Protein AF-A0A4V2YF61-F1 (afdb_monomer_lite)

Foldseek 3Di:
DDDDDDDPPDDPPPQPPVNVVVVQVVVCVVVVQKHKDKDFQAQDPQFFQAAQLVVRDTDRDPPFGQWTDDDFKIFGDAQKFKDWDDLDDDDDPVNLLPDPDGDRIDTLVVDDQSTKMKIDGRPDRFIWMWGFHDRDPDNGGTGITMIMGGHD

Sequence (152 aa):
MPGPGRSPSGKPTEQGPQGQQAALDAYEKDHPNEQARRVDLRRTTFVARVVWTTYWRQGADNEKNDLRLEADHLLAAEGAGLARVPASPDVPRATCESIRSWQTRIYLRDLKPTDQLCVRAADDPWFGRIRIIGVPKSDAEALSFYAHTWIS

pLDDT: mean 77.95, std 17.84, range [28.58, 96.31]

Structure (mmCIF, N/CA/C/O backbone):
data_AF-A0A4V2YF61-F1
#
_entry.id   AF-A0A4V2YF61-F1
#
loop_
_atom_site.group_PDB
_atom_site.id
_atom_site.type_symbol
_atom_site.label_atom_id
_atom_site.label_alt_id
_atom_site.label_comp_id
_atom_site.label_asym_id
_atom_site.label_entity_id
_atom_site.label_seq_id
_atom_site.pdbx_PDB_ins_code
_atom_site.Cartn_x
_atom_site.Cartn_y
_atom_site.Cartn_z
_atom_site.occupancy
_atom_site.B_iso_or_equiv
_atom_site.auth_seq_id
_atom_site.auth_comp_id
_atom_site.auth_asym_id
_atom_site.auth_atom_id
_atom_site.pdbx_PDB_model_num
ATOM 1 N N . MET A 1 1 ? -4.860 10.709 54.810 1.00 42.34 1 MET A N 1
ATOM 2 C CA . MET A 1 1 ? -5.380 10.036 53.601 1.00 42.34 1 MET A CA 1
ATOM 3 C C . MET A 1 1 ? -5.377 11.042 52.453 1.00 42.34 1 MET A C 1
ATOM 5 O O . MET A 1 1 ? -6.184 11.962 52.504 1.00 42.34 1 MET A O 1
ATOM 9 N N . PRO A 1 2 ? -4.443 10.965 51.491 1.00 42.47 2 PRO A N 1
ATOM 10 C CA . PRO A 1 2 ? -4.445 11.820 50.302 1.00 42.47 2 PRO A CA 1
ATOM 11 C C . PRO A 1 2 ? -5.305 11.200 49.187 1.00 42.47 2 PRO A C 1
ATOM 13 O O . PRO A 1 2 ? -5.263 9.990 48.978 1.00 42.47 2 PRO A O 1
ATOM 16 N N . GLY A 1 3 ? -6.107 12.032 48.517 1.00 39.53 3 GLY A N 1
ATOM 17 C CA . GLY A 1 3 ? -7.071 11.643 47.481 1.00 39.53 3 GLY A CA 1
ATOM 18 C C . GLY A 1 3 ? -6.448 11.230 46.136 1.00 39.53 3 GLY A C 1
ATOM 19 O O . GLY A 1 3 ? -5.249 11.409 45.919 1.00 39.53 3 GLY A O 1
ATOM 20 N N . PRO A 1 4 ? -7.259 10.656 45.227 1.00 46.81 4 PRO A N 1
ATOM 21 C CA . PRO A 1 4 ? -6.775 9.975 44.033 1.00 46.81 4 PRO A CA 1
ATOM 22 C C . PRO A 1 4 ? -6.261 10.952 42.970 1.00 46.81 4 PRO A C 1
ATOM 24 O O . PRO A 1 4 ? -6.879 11.974 42.667 1.00 46.81 4 PRO A O 1
ATOM 27 N N . GLY A 1 5 ? -5.113 10.596 42.391 1.00 35.53 5 GLY A N 1
ATOM 28 C CA . GLY A 1 5 ? -4.451 11.325 41.319 1.00 35.53 5 GLY A CA 1
ATOM 29 C C . GLY A 1 5 ? -5.279 11.373 40.035 1.00 35.53 5 GLY A C 1
ATOM 30 O O . GLY A 1 5 ? -5.817 10.369 39.567 1.00 35.53 5 GLY A O 1
ATOM 31 N N . ARG A 1 6 ? -5.341 12.564 39.435 1.00 39.03 6 ARG A N 1
ATOM 32 C CA . ARG A 1 6 ? -5.790 12.763 38.056 1.00 39.03 6 ARG A CA 1
ATOM 33 C C . ARG A 1 6 ? -4.806 12.074 37.110 1.00 39.03 6 ARG A C 1
ATOM 35 O O . ARG A 1 6 ? -3.685 12.542 36.942 1.00 39.03 6 ARG A O 1
ATOM 42 N N . SER A 1 7 ? -5.246 10.999 36.466 1.00 38.38 7 SER A N 1
ATOM 43 C CA . SER A 1 7 ? -4.597 10.489 35.256 1.00 38.38 7 SER A CA 1
ATOM 44 C C . SER A 1 7 ? -4.923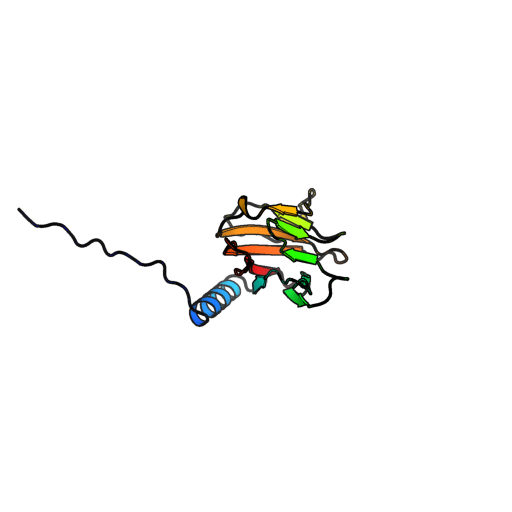 11.431 34.091 1.00 38.38 7 SER A C 1
ATOM 46 O O . SER A 1 7 ? -6.109 11.670 33.842 1.00 38.38 7 SER A O 1
ATOM 48 N N . PRO A 1 8 ? -3.941 11.985 33.359 1.00 42.31 8 PRO A N 1
ATOM 49 C CA . PRO A 1 8 ? -4.240 12.689 32.124 1.00 42.31 8 PRO A CA 1
ATOM 50 C C . PRO A 1 8 ? -4.646 11.656 31.066 1.00 42.31 8 PRO A C 1
ATOM 52 O O . PRO A 1 8 ? -3.831 10.873 30.586 1.00 42.31 8 PRO A O 1
ATOM 55 N N . SER A 1 9 ? -5.933 11.651 30.708 1.00 39.53 9 SER A N 1
ATOM 56 C CA . SER A 1 9 ? -6.417 11.009 29.484 1.00 39.53 9 SER A CA 1
ATOM 57 C C . SER A 1 9 ? -5.846 11.766 28.286 1.00 39.53 9 SER A C 1
ATOM 59 O O . SER A 1 9 ? -6.420 12.756 27.835 1.00 39.53 9 SER A O 1
ATOM 61 N N . GLY A 1 10 ? -4.690 11.326 27.790 1.00 32.31 10 GLY A N 1
ATOM 62 C CA . GLY A 1 10 ? -4.204 11.722 26.476 1.00 32.31 10 GLY A CA 1
ATOM 63 C C . GLY A 1 10 ? -5.150 11.156 25.423 1.00 32.31 10 GLY A C 1
ATOM 64 O O . GLY A 1 10 ? -5.145 9.955 25.166 1.00 32.31 10 GLY A O 1
ATOM 65 N N . LYS A 1 11 ? -6.004 12.006 24.846 1.00 28.58 11 LYS A N 1
ATOM 66 C CA . LYS A 1 11 ? -6.731 11.659 23.620 1.00 28.58 11 LYS A CA 1
ATOM 67 C C . LYS A 1 11 ? -5.696 11.323 22.536 1.00 28.58 11 LYS A C 1
ATOM 69 O O . LYS A 1 11 ? -4.701 12.043 22.444 1.00 28.58 11 LYS A O 1
ATOM 74 N N . PRO A 1 12 ? -5.911 10.293 21.701 1.00 37.41 12 PRO A N 1
ATOM 75 C CA . PRO A 1 12 ? -5.120 10.121 20.492 1.00 37.41 12 PRO A CA 1
ATOM 76 C C . PRO A 1 12 ? -5.303 11.384 19.654 1.00 37.41 12 PRO A C 1
ATOM 78 O O . PRO A 1 12 ? -6.428 11.729 19.291 1.00 37.41 12 PRO A O 1
ATOM 81 N N . THR A 1 13 ? -4.222 12.124 19.424 1.00 41.66 13 THR A N 1
ATOM 82 C CA . THR A 1 13 ? -4.253 13.316 18.583 1.00 41.66 13 THR A CA 1
ATOM 83 C C . THR A 1 13 ? -4.593 12.868 17.169 1.00 41.66 13 THR A C 1
ATOM 85 O O . THR A 1 13 ? -3.747 12.321 16.464 1.00 41.66 13 THR A O 1
ATOM 88 N N . GLU A 1 14 ? -5.843 13.076 16.762 1.00 43.03 14 GLU A N 1
ATOM 89 C CA . GLU A 1 14 ? -6.241 13.071 15.361 1.00 43.03 14 GLU A CA 1
ATOM 90 C C . GLU A 1 14 ? -5.403 14.156 14.677 1.00 43.03 14 GLU A C 1
ATOM 92 O O . GLU A 1 14 ? -5.658 15.355 14.808 1.00 43.03 14 GLU A O 1
ATOM 97 N N . GLN A 1 15 ? -4.302 13.749 14.045 1.00 46.22 15 GLN A N 1
ATOM 98 C CA . GLN A 1 15 ? -3.454 14.653 13.285 1.00 46.22 15 GLN A CA 1
ATOM 99 C C . GLN A 1 15 ? -4.284 15.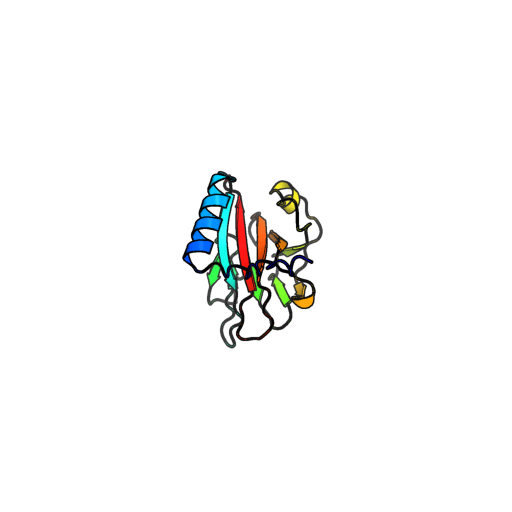151 12.102 1.00 46.22 15 GLN A C 1
ATOM 101 O O . GLN A 1 15 ? -4.478 14.435 11.118 1.00 46.22 15 GLN A O 1
ATOM 106 N N . GLY A 1 16 ? -4.806 16.374 12.215 1.00 45.31 16 GLY A N 1
ATOM 107 C CA . GLY A 1 16 ? -5.428 17.080 11.100 1.00 45.31 16 GLY A CA 1
ATOM 108 C C . GLY A 1 16 ? -4.453 17.248 9.921 1.00 45.31 16 GLY A C 1
ATOM 109 O O . GLY A 1 16 ? -3.269 16.924 10.048 1.00 45.31 16 GLY A O 1
ATOM 110 N N . PRO A 1 17 ? -4.905 17.786 8.777 1.00 53.94 17 PRO A N 1
ATOM 111 C CA . PRO A 1 17 ? -4.104 17.880 7.549 1.00 53.94 17 PRO A CA 1
ATOM 112 C C . PRO A 1 17 ? -2.702 18.493 7.742 1.00 53.94 17 PRO A C 1
ATOM 114 O O . PRO A 1 17 ? -1.734 18.026 7.154 1.00 53.94 17 PRO A O 1
ATOM 117 N N . GLN A 1 18 ? -2.562 19.481 8.635 1.00 55.19 18 GLN A N 1
ATOM 118 C CA . GLN A 1 18 ? -1.269 20.094 8.981 1.00 55.19 18 GLN A CA 1
ATOM 119 C C . GLN A 1 18 ? -0.322 19.163 9.753 1.00 55.19 18 GLN A C 1
ATOM 121 O O . GLN A 1 18 ? 0.882 19.188 9.518 1.00 55.19 18 GLN A O 1
ATOM 126 N N . GLY A 1 19 ? -0.841 18.323 10.652 1.00 61.78 19 GLY A N 1
ATOM 127 C CA . GLY A 1 19 ? -0.021 17.354 11.389 1.00 61.78 19 GLY A CA 1
ATOM 128 C C . GLY A 1 19 ? 0.503 16.231 10.493 1.00 61.78 19 GLY A C 1
ATOM 129 O O . GLY A 1 19 ? 1.566 15.678 10.751 1.00 61.78 19 GLY A O 1
ATOM 130 N N . GLN A 1 20 ? -0.224 15.934 9.416 1.00 70.12 20 GLN A N 1
ATOM 131 C CA . GLN A 1 20 ? 0.155 14.925 8.430 1.00 70.12 20 GLN A CA 1
ATOM 132 C C . GLN A 1 20 ? 1.282 15.426 7.524 1.00 70.12 20 GLN A C 1
ATOM 134 O O . GLN A 1 20 ? 2.233 14.687 7.289 1.00 70.12 20 GLN A O 1
ATOM 139 N N . GLN A 1 21 ? 1.214 16.684 7.070 1.00 70.62 21 GLN A N 1
ATOM 140 C CA . GLN A 1 21 ? 2.299 17.285 6.290 1.00 70.62 21 GLN A CA 1
ATOM 141 C C . GLN A 1 21 ? 3.585 17.382 7.118 1.00 70.62 21 GLN A C 1
ATOM 143 O O . GLN A 1 21 ? 4.629 16.944 6.660 1.00 70.62 21 GLN A O 1
ATOM 148 N N . ALA A 1 22 ? 3.501 17.831 8.374 1.00 79.94 22 ALA A N 1
ATOM 149 C CA . ALA A 1 22 ? 4.670 17.898 9.251 1.00 79.94 22 ALA A CA 1
ATOM 150 C C . ALA A 1 22 ? 5.314 16.518 9.505 1.00 79.94 22 ALA A C 1
ATOM 152 O O . ALA A 1 22 ? 6.532 16.423 9.636 1.00 79.94 22 ALA A O 1
ATOM 153 N N . ALA A 1 23 ? 4.513 15.447 9.570 1.00 76.44 23 ALA A N 1
ATOM 154 C CA . ALA A 1 23 ? 5.020 14.082 9.712 1.00 76.44 23 ALA A CA 1
ATOM 155 C C . ALA A 1 23 ? 5.730 13.583 8.441 1.00 76.44 23 ALA A C 1
ATOM 157 O O . ALA A 1 23 ? 6.746 12.900 8.550 1.00 76.44 23 ALA A O 1
ATOM 158 N N . LEU A 1 24 ? 5.216 13.938 7.257 1.00 78.56 24 LEU A N 1
ATOM 159 C CA . LEU A 1 24 ? 5.882 13.672 5.979 1.00 78.56 24 LEU A CA 1
ATOM 160 C C . LEU A 1 24 ? 7.200 14.446 5.871 1.00 78.56 24 LEU A C 1
ATOM 162 O O . LEU A 1 24 ? 8.233 13.836 5.616 1.00 78.56 24 LEU A O 1
ATOM 166 N N . ASP A 1 25 ? 7.182 15.747 6.160 1.00 80.88 25 ASP A N 1
ATOM 167 C CA . ASP A 1 25 ? 8.369 16.607 6.090 1.00 80.88 25 ASP A CA 1
ATOM 168 C C . ASP A 1 25 ? 9.474 16.122 7.047 1.00 80.88 25 ASP A C 1
ATOM 170 O O . ASP A 1 25 ? 10.653 16.090 6.694 1.00 80.88 25 ASP A O 1
ATOM 174 N N . ALA A 1 26 ? 9.100 15.716 8.267 1.00 82.06 26 ALA A N 1
ATOM 175 C CA . ALA A 1 26 ? 10.037 15.141 9.228 1.00 82.06 26 ALA A CA 1
ATOM 176 C C . ALA A 1 26 ? 10.621 13.811 8.727 1.00 82.06 26 ALA A C 1
ATOM 178 O O . ALA A 1 26 ? 11.828 13.603 8.819 1.00 82.06 26 ALA A O 1
ATOM 179 N N . TYR A 1 27 ? 9.785 12.939 8.154 1.00 82.12 27 TYR A N 1
ATOM 180 C CA . TYR A 1 27 ? 10.233 11.667 7.592 1.00 82.12 27 TYR A CA 1
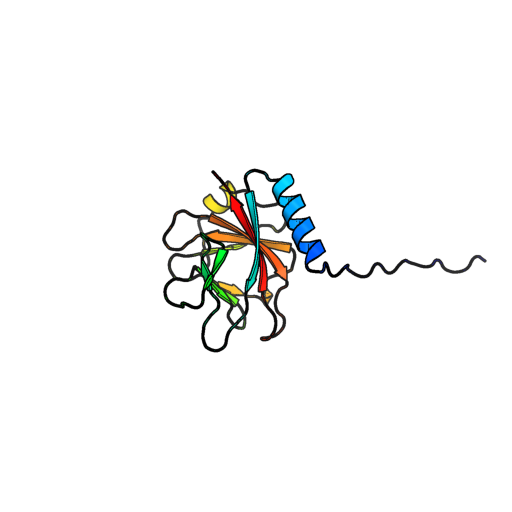ATOM 181 C C . TYR A 1 27 ? 11.248 11.866 6.461 1.00 82.12 27 TYR A C 1
ATOM 183 O O . TYR A 1 27 ? 12.308 11.244 6.483 1.00 82.12 27 TYR A O 1
ATOM 191 N N . GLU A 1 28 ? 10.941 12.733 5.494 1.00 82.25 28 GLU A N 1
ATOM 192 C CA . GLU A 1 28 ? 11.807 13.002 4.337 1.00 82.25 28 GLU A CA 1
ATOM 193 C C . GLU A 1 28 ? 13.125 13.666 4.750 1.00 82.25 28 GLU A C 1
ATOM 195 O O . GLU A 1 28 ? 14.175 13.371 4.182 1.00 82.25 28 GLU A O 1
ATOM 200 N N . LYS A 1 29 ? 13.110 14.501 5.795 1.00 82.38 29 LYS A N 1
ATOM 201 C CA . LYS A 1 29 ? 14.336 15.061 6.376 1.00 82.38 29 LYS A CA 1
ATOM 202 C C . LYS A 1 29 ? 15.257 13.977 6.946 1.00 82.38 29 LYS A C 1
ATOM 204 O O . LYS A 1 29 ? 16.473 14.071 6.781 1.00 82.38 29 LYS A O 1
ATOM 209 N N . ASP A 1 30 ? 14.686 12.973 7.606 1.00 84.31 30 ASP A N 1
ATOM 210 C CA . ASP A 1 30 ? 15.439 11.854 8.184 1.00 84.31 30 ASP A CA 1
ATOM 211 C C . ASP A 1 30 ? 15.832 10.803 7.124 1.00 84.31 30 ASP A C 1
ATOM 213 O O . ASP A 1 30 ? 16.783 10.046 7.320 1.00 84.31 30 ASP A O 1
ATOM 217 N N . HIS A 1 31 ? 15.138 10.783 5.980 1.00 82.12 31 HIS A N 1
ATOM 218 C CA . HIS A 1 31 ? 15.347 9.852 4.870 1.00 82.12 31 HIS A CA 1
ATOM 219 C C . HIS A 1 31 ? 15.532 10.620 3.549 1.00 82.12 31 HIS A C 1
ATOM 221 O O . HIS A 1 31 ? 14.680 10.535 2.668 1.00 82.12 31 HIS A O 1
ATOM 227 N N . PRO A 1 32 ? 16.655 11.338 3.354 1.00 81.12 32 PRO A N 1
ATOM 228 C CA . PRO A 1 32 ? 16.843 12.238 2.208 1.00 81.12 32 PRO A CA 1
ATOM 229 C C . PRO A 1 32 ? 16.851 11.534 0.840 1.00 81.12 32 PRO A C 1
ATOM 231 O O . PRO A 1 32 ? 16.694 12.183 -0.190 1.00 81.12 32 PRO A O 1
ATOM 234 N N . ASN A 1 33 ? 17.028 10.210 0.826 1.00 83.69 33 ASN A N 1
ATOM 235 C CA . ASN A 1 33 ? 16.981 9.381 -0.380 1.00 83.69 33 ASN A CA 1
ATOM 236 C C . ASN A 1 33 ? 15.615 8.698 -0.565 1.00 83.69 33 ASN A C 1
ATOM 238 O O . ASN A 1 33 ? 15.485 7.767 -1.359 1.00 83.69 33 ASN A O 1
ATOM 242 N N . GLU A 1 34 ? 14.599 9.115 0.188 1.00 86.69 34 GLU A N 1
ATOM 243 C CA . GLU A 1 34 ? 13.236 8.614 0.087 1.00 86.69 34 GLU A CA 1
ATOM 244 C C . GLU A 1 34 ? 12.243 9.766 -0.092 1.00 86.69 34 GLU A C 1
ATOM 246 O O . GLU A 1 34 ? 12.413 10.843 0.468 1.00 86.69 34 GLU A O 1
ATOM 251 N N . GLN A 1 35 ? 11.176 9.526 -0.854 1.00 84.62 35 GLN A N 1
ATOM 252 C CA . GLN A 1 35 ? 9.991 10.390 -0.877 1.00 84.62 35 GLN A CA 1
ATOM 253 C C . GLN A 1 35 ? 8.833 9.646 -0.244 1.00 84.62 35 GLN A C 1
ATOM 255 O O . GLN A 1 35 ? 8.678 8.441 -0.467 1.00 84.62 35 GLN A O 1
ATOM 260 N N . ALA A 1 36 ? 7.999 10.362 0.501 1.00 86.50 36 ALA A N 1
ATOM 261 C CA . ALA A 1 36 ? 6.798 9.816 1.104 1.00 86.50 36 ALA A CA 1
ATOM 262 C C . ALA A 1 36 ? 5.571 10.608 0.645 1.00 86.50 36 ALA A C 1
ATOM 264 O O . ALA A 1 36 ? 5.534 11.834 0.675 1.00 86.50 36 ALA A O 1
ATOM 265 N N . ARG A 1 37 ? 4.515 9.906 0.231 1.00 86.25 37 ARG A N 1
ATOM 266 C CA . ARG A 1 37 ? 3.238 10.526 -0.142 1.00 86.25 37 ARG A CA 1
ATOM 267 C C . ARG A 1 37 ? 2.096 9.880 0.605 1.00 86.25 37 ARG A C 1
ATOM 269 O O . ARG A 1 37 ? 2.001 8.659 0.668 1.00 86.25 37 ARG A O 1
ATOM 276 N N . ARG A 1 38 ? 1.185 10.689 1.140 1.00 87.69 38 ARG A N 1
ATOM 277 C CA . ARG A 1 38 ? -0.068 10.166 1.685 1.00 87.69 38 ARG A CA 1
ATOM 278 C C . ARG A 1 38 ? -1.019 9.801 0.548 1.00 87.69 38 ARG A C 1
ATOM 280 O O . ARG A 1 38 ? -1.278 10.614 -0.336 1.00 87.69 38 ARG A O 1
ATOM 287 N N . VAL A 1 39 ? -1.584 8.603 0.618 1.00 86.25 39 VAL A N 1
ATOM 288 C CA . VAL A 1 39 ? -2.594 8.108 -0.315 1.00 86.25 39 VAL A CA 1
ATOM 289 C C . VAL A 1 39 ? -3.815 7.655 0.479 1.00 86.25 39 VAL A C 1
ATOM 291 O O . VAL A 1 39 ? -3.712 6.803 1.357 1.00 86.25 39 VAL A O 1
ATOM 294 N N . ASP A 1 40 ? -4.978 8.216 0.147 1.00 87.56 40 ASP A N 1
ATOM 295 C CA . ASP A 1 40 ? -6.277 7.790 0.676 1.00 87.56 40 ASP A CA 1
ATOM 296 C C . ASP A 1 40 ? -7.043 7.050 -0.428 1.00 87.56 40 ASP A C 1
ATOM 298 O O . ASP A 1 40 ? -7.755 7.653 -1.239 1.00 87.56 40 ASP A O 1
ATOM 302 N N . LEU A 1 41 ? -6.845 5.736 -0.511 1.00 85.56 41 LEU A N 1
ATOM 303 C CA . LEU A 1 41 ? -7.426 4.887 -1.544 1.00 85.56 41 LEU A CA 1
ATOM 304 C C . LEU A 1 41 ? -8.873 4.539 -1.187 1.00 85.56 41 LEU A C 1
ATOM 306 O O . LEU A 1 41 ? -9.133 3.854 -0.202 1.00 85.56 41 LEU A O 1
ATOM 310 N N . ARG A 1 42 ? -9.828 5.022 -1.983 1.00 83.75 42 ARG A N 1
ATOM 311 C CA . ARG A 1 42 ? -11.264 4.787 -1.776 1.00 83.75 42 ARG A CA 1
ATOM 312 C C . ARG A 1 42 ? -11.796 3.767 -2.767 1.00 83.75 42 ARG A C 1
ATOM 314 O O . ARG A 1 42 ? -11.398 3.770 -3.930 1.00 83.75 42 ARG A O 1
ATOM 321 N N . ARG A 1 43 ? -12.764 2.972 -2.313 1.00 76.31 43 ARG A N 1
ATOM 322 C CA . ARG A 1 43 ? -13.657 2.233 -3.206 1.00 76.31 43 ARG A CA 1
ATOM 323 C C . ARG A 1 43 ? -14.526 3.224 -3.969 1.00 76.31 43 ARG A C 1
ATOM 325 O O . ARG A 1 43 ? -14.945 4.243 -3.422 1.00 76.31 43 ARG A O 1
ATOM 332 N N . THR A 1 44 ? -14.837 2.919 -5.213 1.00 57.66 44 THR A N 1
ATOM 333 C CA . THR A 1 44 ? -15.707 3.757 -6.040 1.00 57.66 44 THR A CA 1
ATOM 334 C C . THR A 1 44 ? -16.571 2.855 -6.902 1.00 57.66 44 THR A C 1
ATOM 336 O O . THR A 1 44 ? -16.077 1.969 -7.589 1.00 57.66 44 THR A O 1
ATOM 339 N N . THR A 1 45 ? -17.880 3.090 -6.843 1.00 51.81 45 THR A N 1
ATOM 340 C CA . THR A 1 45 ? -18.940 2.202 -7.344 1.00 51.81 45 THR A CA 1
ATOM 341 C C . THR A 1 45 ? -18.959 2.039 -8.868 1.00 51.81 45 THR A C 1
ATOM 343 O O . THR A 1 45 ? -19.581 1.108 -9.363 1.00 51.81 45 THR A O 1
ATOM 346 N N . PHE A 1 46 ? -18.285 2.924 -9.613 1.00 48.66 46 PHE A N 1
ATOM 347 C CA . PHE A 1 46 ? -18.310 2.940 -11.084 1.00 48.66 46 PHE A CA 1
ATOM 348 C C . PHE A 1 46 ? -16.943 3.129 -11.750 1.00 48.66 46 PHE A C 1
ATOM 350 O O . PHE A 1 46 ? -16.813 2.901 -12.947 1.00 48.66 46 PHE A O 1
ATOM 357 N N . VAL A 1 47 ? -15.922 3.553 -11.004 1.00 45.78 47 VAL A N 1
ATOM 358 C CA . VAL A 1 47 ? -14.618 3.909 -11.570 1.00 45.78 47 VAL A CA 1
ATOM 359 C C . VAL A 1 47 ? -13.579 3.669 -10.496 1.00 45.78 47 VAL A C 1
ATOM 361 O O . VAL A 1 47 ? -13.444 4.524 -9.626 1.00 45.78 47 VAL A O 1
ATOM 364 N N . ALA A 1 48 ? -12.936 2.503 -10.455 1.00 48.44 48 ALA A N 1
ATOM 365 C CA . ALA A 1 48 ? -11.998 2.184 -9.386 1.00 48.44 48 ALA A CA 1
ATOM 366 C C . ALA A 1 48 ? -10.950 3.301 -9.293 1.00 48.44 48 ALA A C 1
ATOM 368 O O . ALA A 1 48 ? -10.309 3.629 -10.287 1.00 48.44 48 ALA A O 1
ATOM 369 N N . ARG A 1 49 ? -10.790 3.930 -8.122 1.00 53.91 49 ARG A N 1
ATOM 370 C CA . ARG A 1 49 ? -9.615 4.774 -7.916 1.00 53.91 49 ARG A CA 1
ATOM 371 C C . ARG A 1 49 ? -8.440 3.833 -7.838 1.00 53.91 49 ARG A C 1
ATOM 373 O O . ARG A 1 49 ? -8.343 3.016 -6.927 1.00 53.91 49 ARG A O 1
ATOM 380 N N . VAL A 1 50 ? -7.604 3.917 -8.848 1.00 60.66 50 VAL A N 1
ATOM 381 C CA . VAL A 1 50 ? -6.456 3.047 -9.002 1.00 60.66 50 VAL A CA 1
ATOM 382 C C . VAL A 1 50 ? -5.201 3.781 -8.612 1.00 60.66 50 VAL A C 1
ATOM 384 O O . VAL A 1 50 ? -5.133 4.991 -8.788 1.00 60.66 50 VAL A O 1
ATOM 387 N N . VAL A 1 51 ? -4.210 3.073 -8.087 1.00 68.50 51 VAL A N 1
ATOM 388 C CA . VAL A 1 51 ? -2.908 3.671 -7.794 1.00 68.50 51 VAL A CA 1
ATOM 389 C C . VAL A 1 51 ? -1.897 3.126 -8.785 1.00 68.50 51 VAL A C 1
ATOM 391 O O . VAL A 1 51 ? -1.696 1.915 -8.853 1.00 68.50 51 VAL A O 1
ATOM 394 N N . TRP A 1 52 ? -1.268 4.028 -9.533 1.00 66.56 52 TRP A N 1
ATOM 395 C CA . TRP A 1 52 ? -0.018 3.747 -10.235 1.00 66.56 52 TRP A CA 1
ATOM 396 C C . TRP A 1 52 ? 1.115 3.835 -9.228 1.00 66.56 52 TRP A C 1
ATOM 398 O O . TRP A 1 52 ? 1.347 4.910 -8.677 1.00 66.56 52 TRP A O 1
ATOM 408 N N . THR A 1 53 ? 1.799 2.734 -8.959 1.00 66.69 53 THR A N 1
ATOM 409 C CA . THR A 1 53 ? 2.835 2.649 -7.920 1.00 66.69 53 THR A CA 1
ATOM 410 C C . THR A 1 53 ? 4.090 3.430 -8.301 1.00 66.69 53 THR A C 1
ATOM 412 O O . THR A 1 53 ? 4.653 4.103 -7.446 1.00 66.69 53 THR A O 1
ATOM 415 N N . THR A 1 54 ? 4.420 3.509 -9.595 1.00 65.06 54 THR A N 1
ATOM 416 C CA . THR A 1 54 ? 5.533 4.324 -10.118 1.00 65.06 54 THR A CA 1
ATOM 417 C C . THR A 1 54 ? 5.411 5.815 -9.776 1.00 65.06 54 THR A C 1
ATOM 419 O O . THR A 1 54 ? 6.416 6.494 -9.582 1.00 65.06 54 THR A O 1
ATOM 422 N N . TYR A 1 55 ? 4.185 6.348 -9.682 1.00 65.81 55 TYR A N 1
ATOM 423 C CA . TYR A 1 55 ? 3.938 7.785 -9.461 1.00 65.81 55 TYR A CA 1
ATOM 424 C C . TYR A 1 55 ? 3.072 8.096 -8.232 1.00 65.81 55 TYR A C 1
ATOM 426 O O . TYR A 1 55 ? 2.804 9.267 -7.942 1.00 65.81 55 TYR A O 1
ATOM 434 N N . TRP A 1 56 ? 2.592 7.062 -7.539 1.00 72.44 56 TRP A N 1
ATOM 435 C CA . TRP A 1 56 ? 1.594 7.111 -6.464 1.00 72.44 56 TRP A CA 1
ATOM 436 C C . TRP A 1 56 ? 0.406 8.024 -6.760 1.00 72.44 56 TRP A C 1
ATOM 438 O O . TRP A 1 56 ? -0.091 8.747 -5.895 1.00 72.44 56 TRP A O 1
ATOM 448 N N . ARG A 1 57 ? -0.042 8.017 -8.016 1.00 68.25 57 ARG A N 1
ATOM 449 C CA . ARG A 1 57 ? -1.130 8.870 -8.489 1.00 68.25 57 ARG A CA 1
ATOM 450 C C . ARG A 1 57 ? -2.422 8.070 -8.545 1.00 68.25 57 ARG A C 1
ATOM 452 O O . ARG A 1 57 ? -2.428 6.943 -9.032 1.00 68.25 57 ARG A O 1
ATOM 459 N N . GLN A 1 58 ? -3.507 8.681 -8.069 1.00 63.19 58 GLN A N 1
ATOM 460 C CA . GLN A 1 58 ? -4.844 8.124 -8.229 1.00 63.19 58 GLN A CA 1
ATOM 461 C C . GLN A 1 58 ? -5.383 8.408 -9.633 1.00 63.19 58 GLN A C 1
ATOM 463 O O . GLN A 1 58 ? -5.403 9.561 -10.070 1.00 63.19 58 GLN A O 1
ATOM 468 N N . GLY A 1 59 ? -5.806 7.355 -10.324 1.00 61.31 59 GLY A N 1
ATOM 469 C CA . GLY A 1 59 ? -6.418 7.402 -11.648 1.00 61.31 59 GLY A CA 1
ATOM 470 C C . GLY A 1 59 ? -7.877 6.968 -11.635 1.00 61.31 59 GLY A C 1
ATOM 471 O O . GLY A 1 59 ? -8.332 6.320 -10.694 1.00 61.31 59 GLY A O 1
ATOM 472 N N . ALA A 1 60 ? -8.593 7.332 -12.695 1.00 58.91 60 ALA A N 1
ATOM 473 C CA . ALA A 1 60 ? -9.953 6.881 -12.986 1.00 58.91 60 ALA A CA 1
ATOM 474 C C . ALA A 1 60 ? -9.973 5.747 -14.034 1.00 58.91 60 ALA A C 1
ATOM 476 O O . ALA A 1 60 ? -11.036 5.342 -14.483 1.00 58.91 60 ALA A O 1
ATOM 477 N N . ASP A 1 61 ? -8.809 5.275 -14.476 1.00 57.75 61 ASP A N 1
ATOM 478 C CA . ASP A 1 61 ? -8.714 4.306 -15.563 1.00 57.75 61 ASP A CA 1
ATOM 479 C C . ASP A 1 61 ? -8.436 2.903 -15.015 1.00 57.75 61 ASP A C 1
ATOM 481 O O . ASP A 1 61 ? -7.489 2.696 -14.256 1.00 57.75 61 ASP A O 1
ATOM 485 N N . ASN A 1 62 ? -9.284 1.947 -15.382 1.00 53.31 62 ASN A N 1
ATOM 486 C CA . ASN A 1 62 ? -9.229 0.573 -14.892 1.00 53.31 62 ASN A CA 1
ATOM 487 C C . ASN A 1 62 ? -8.214 -0.283 -15.669 1.00 53.31 62 ASN A C 1
ATOM 489 O O . ASN A 1 62 ? -7.936 -1.398 -15.239 1.00 53.31 62 ASN A O 1
ATOM 493 N N . GLU A 1 63 ? -7.699 0.198 -16.808 1.00 52.47 63 GLU A N 1
ATOM 494 C CA . GLU A 1 63 ? -6.926 -0.636 -17.740 1.00 52.47 63 GLU A CA 1
ATOM 495 C C . GLU A 1 63 ? -5.428 -0.724 -17.419 1.00 52.47 63 GLU A C 1
ATOM 497 O O . GLU A 1 63 ? -4.742 -1.589 -17.955 1.00 52.47 63 GLU A O 1
ATOM 502 N N . LYS A 1 64 ? -4.896 0.145 -16.548 1.00 58.50 64 LYS A N 1
ATOM 503 C CA . LYS A 1 64 ? -3.452 0.194 -16.243 1.00 58.50 64 LYS A CA 1
ATOM 504 C C . LYS A 1 64 ? -3.144 0.433 -14.773 1.00 58.50 64 LYS A C 1
ATOM 506 O O . LYS A 1 64 ? -2.295 1.252 -14.456 1.00 58.50 64 LYS A O 1
ATOM 511 N N . ASN A 1 65 ? -3.875 -0.177 -13.856 1.00 68.06 65 ASN A N 1
ATOM 512 C CA . ASN A 1 65 ? -3.639 0.030 -12.432 1.00 68.06 65 ASN A CA 1
ATOM 513 C C . ASN A 1 65 ? -2.612 -0.930 -11.849 1.00 68.06 65 ASN 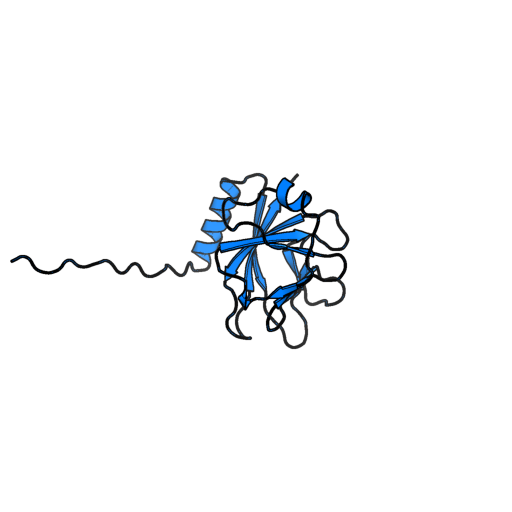A C 1
ATOM 515 O O . ASN A 1 65 ? -2.564 -2.069 -12.272 1.00 68.06 65 ASN A O 1
ATOM 519 N N . ASP A 1 66 ? -1.866 -0.517 -10.819 1.00 76.69 66 ASP A N 1
ATOM 520 C CA . ASP A 1 66 ? -1.075 -1.472 -10.031 1.00 76.69 66 ASP A CA 1
ATOM 521 C C . ASP A 1 66 ? -1.851 -1.940 -8.800 1.00 76.69 66 ASP A C 1
ATOM 523 O O . ASP A 1 66 ? -1.797 -3.117 -8.461 1.00 76.69 66 ASP A O 1
ATOM 527 N N . LEU A 1 67 ? -2.595 -1.039 -8.137 1.00 85.69 67 LEU A N 1
ATOM 528 C CA . LEU A 1 67 ? -3.382 -1.347 -6.937 1.00 85.69 67 LEU A CA 1
ATOM 529 C C . LEU A 1 67 ? -4.830 -0.863 -7.036 1.00 85.69 67 LEU A C 1
ATOM 531 O O . LEU A 1 67 ? -5.112 0.234 -7.530 1.00 85.69 67 LEU A O 1
ATOM 535 N N . ARG A 1 68 ? -5.742 -1.659 -6.473 1.00 85.81 68 ARG A N 1
ATOM 536 C CA . ARG A 1 68 ? -7.174 -1.373 -6.351 1.00 85.81 68 ARG A CA 1
ATOM 537 C C . ARG A 1 68 ? -7.701 -1.823 -4.994 1.00 85.81 68 ARG A C 1
ATOM 539 O O . ARG A 1 68 ? -7.388 -2.915 -4.534 1.00 85.81 68 ARG A O 1
ATOM 546 N N . LEU A 1 69 ? -8.531 -0.994 -4.368 1.00 86.44 69 LEU A N 1
ATOM 547 C CA . LEU A 1 69 ? -9.249 -1.372 -3.155 1.00 86.44 69 LEU A CA 1
ATOM 548 C C . LEU A 1 69 ? -10.607 -1.979 -3.517 1.00 86.44 69 LEU A C 1
ATOM 550 O O . LEU A 1 69 ? -11.419 -1.330 -4.175 1.00 86.44 69 LEU A O 1
ATOM 554 N N . GLU A 1 70 ? -10.843 -3.197 -3.049 1.00 85.69 70 GLU A N 1
ATOM 555 C CA . GLU A 1 70 ? -12.121 -3.904 -3.113 1.00 85.69 70 GLU A CA 1
ATOM 556 C C . GLU A 1 70 ? -12.787 -3.926 -1.731 1.00 85.69 70 GLU A C 1
ATOM 558 O O . GLU A 1 70 ? -12.267 -3.368 -0.763 1.00 85.69 70 GLU A O 1
ATOM 563 N N . ALA A 1 71 ? -13.960 -4.556 -1.630 1.00 84.69 71 ALA A N 1
ATOM 564 C CA . ALA A 1 71 ? -14.756 -4.547 -0.406 1.00 84.69 71 ALA A CA 1
ATOM 565 C C . ALA A 1 71 ? -14.037 -5.102 0.830 1.00 84.69 71 ALA A C 1
ATOM 567 O O . ALA A 1 71 ? -14.154 -4.536 1.913 1.00 84.69 71 ALA A O 1
ATOM 568 N N . ASP A 1 72 ? -13.284 -6.183 0.664 1.00 89.00 72 ASP A N 1
ATOM 569 C CA . ASP A 1 72 ? -12.639 -6.922 1.748 1.00 89.00 72 ASP A CA 1
ATOM 570 C C . ASP A 1 72 ? -11.124 -7.087 1.555 1.00 89.00 72 ASP A C 1
ATOM 572 O O . ASP A 1 72 ? -10.455 -7.660 2.420 1.00 89.00 72 ASP A O 1
ATOM 576 N N . HIS A 1 73 ? -10.556 -6.583 0.455 1.00 91.50 73 HIS A N 1
ATOM 577 C CA . HIS A 1 73 ? -9.135 -6.735 0.152 1.00 91.50 73 HIS A CA 1
ATOM 578 C C . HIS A 1 73 ? -8.536 -5.582 -0.659 1.00 91.50 73 HIS A C 1
ATOM 580 O O . HIS A 1 73 ? -9.208 -4.901 -1.430 1.00 91.50 73 HIS A O 1
ATOM 586 N N . LEU A 1 74 ? -7.225 -5.409 -0.505 1.00 90.88 74 LEU A N 1
ATOM 587 C CA . LEU A 1 74 ? -6.380 -4.693 -1.449 1.00 90.88 74 LEU A CA 1
ATOM 588 C C . LEU A 1 74 ? -5.931 -5.682 -2.529 1.00 90.88 74 LEU A C 1
ATOM 590 O O . LEU A 1 74 ? -5.383 -6.744 -2.217 1.00 90.88 74 LEU A O 1
ATOM 594 N N . LEU A 1 75 ? -6.179 -5.336 -3.786 1.00 89.56 75 LEU A N 1
ATOM 595 C CA . LEU A 1 75 ? -5.825 -6.123 -4.957 1.00 89.56 75 LEU A CA 1
ATOM 596 C C . LEU A 1 75 ? -4.668 -5.448 -5.700 1.00 89.56 75 LEU A C 1
ATOM 598 O O . LEU A 1 75 ? -4.708 -4.239 -5.925 1.00 89.56 75 LEU A O 1
ATOM 602 N N . ALA A 1 76 ? -3.671 -6.230 -6.098 1.00 88.94 76 ALA A N 1
ATOM 603 C CA . ALA A 1 76 ? -2.694 -5.849 -7.106 1.00 88.94 76 ALA A CA 1
ATOM 604 C C . ALA A 1 76 ? -3.104 -6.418 -8.470 1.00 88.94 76 ALA A C 1
ATOM 606 O O . ALA A 1 76 ? -3.620 -7.537 -8.542 1.00 88.94 76 ALA A O 1
ATOM 607 N N . ALA A 1 77 ? -2.905 -5.642 -9.533 1.00 84.12 77 ALA A N 1
ATOM 608 C CA . ALA A 1 77 ? -3.203 -6.073 -10.895 1.00 84.12 77 ALA A CA 1
ATOM 609 C C . ALA A 1 77 ? -2.252 -7.180 -11.381 1.00 84.12 77 ALA A C 1
ATOM 611 O O . ALA A 1 77 ? -1.297 -7.557 -10.697 1.00 84.12 77 ALA A O 1
ATOM 612 N N . GLU A 1 78 ? -2.528 -7.719 -12.569 1.00 80.44 78 GLU A N 1
ATOM 613 C CA . GLU A 1 78 ? -1.641 -8.685 -13.217 1.00 80.44 78 GLU A CA 1
ATOM 614 C C . GLU A 1 78 ? -0.242 -8.078 -13.426 1.00 80.44 78 GLU A C 1
ATOM 616 O O . GLU A 1 78 ? -0.111 -6.901 -13.744 1.00 80.44 78 GLU A O 1
ATOM 621 N N . GLY A 1 79 ? 0.811 -8.857 -13.161 1.00 82.31 79 GLY A N 1
ATOM 622 C CA . GLY A 1 79 ? 2.203 -8.383 -13.155 1.00 82.31 79 GLY A CA 1
ATOM 623 C C . GLY A 1 79 ? 2.625 -7.692 -11.850 1.00 82.31 79 GLY A C 1
ATOM 624 O O . GLY A 1 79 ? 3.714 -7.971 -11.335 1.00 82.31 79 GLY A O 1
ATOM 625 N N . ALA A 1 80 ? 1.757 -6.867 -11.257 1.00 88.62 80 ALA A N 1
ATOM 626 C CA . ALA A 1 80 ? 2.031 -6.177 -9.996 1.00 88.62 80 ALA A CA 1
ATOM 627 C C . ALA A 1 80 ? 2.085 -7.153 -8.805 1.00 88.62 80 ALA A C 1
ATOM 629 O O . 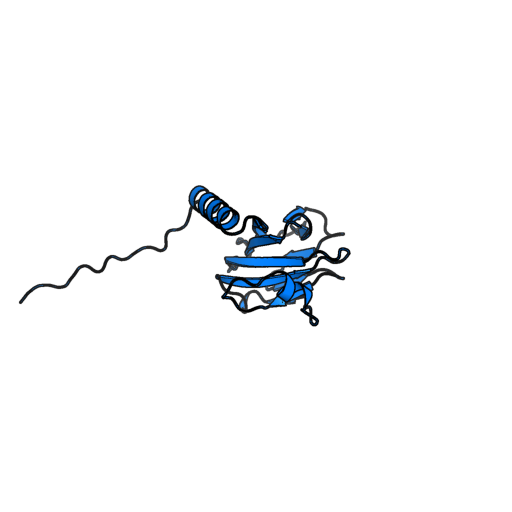ALA A 1 80 ? 1.858 -8.364 -8.920 1.00 88.62 80 ALA A O 1
ATOM 630 N N . GLY A 1 81 ? 2.455 -6.654 -7.626 1.00 92.62 81 GLY A N 1
ATOM 631 C CA . GLY A 1 81 ? 2.538 -7.514 -6.451 1.00 92.62 81 GLY A CA 1
ATOM 632 C C . GLY A 1 81 ? 2.606 -6.778 -5.128 1.00 92.62 81 GLY A C 1
ATOM 633 O O . GLY A 1 81 ? 3.171 -5.694 -5.024 1.00 92.62 81 GLY A O 1
ATOM 634 N N . LEU A 1 82 ? 2.074 -7.433 -4.101 1.00 95.06 82 LEU A N 1
ATOM 635 C CA . LEU A 1 82 ? 2.127 -7.036 -2.702 1.00 95.06 82 LEU A CA 1
ATOM 636 C C . LEU A 1 82 ? 2.834 -8.113 -1.887 1.00 95.06 82 LEU A C 1
ATOM 638 O O . LEU A 1 82 ? 2.643 -9.308 -2.112 1.00 95.06 82 LEU A O 1
ATOM 642 N N . ALA A 1 83 ? 3.611 -7.707 -0.896 1.00 96.31 83 ALA A N 1
ATOM 643 C CA . ALA A 1 83 ? 4.193 -8.634 0.058 1.00 96.31 83 ALA A CA 1
ATOM 644 C C . ALA A 1 83 ? 4.182 -8.034 1.458 1.00 96.31 83 ALA A C 1
ATOM 646 O O . ALA A 1 83 ? 4.588 -6.891 1.666 1.00 96.31 83 ALA A O 1
ATOM 647 N N . ARG A 1 84 ? 3.705 -8.816 2.430 1.00 95.00 84 ARG A N 1
ATOM 648 C CA . ARG A 1 84 ? 3.727 -8.406 3.835 1.00 95.00 84 ARG A CA 1
ATOM 649 C C . ARG A 1 84 ? 5.149 -8.484 4.360 1.00 95.00 84 ARG A C 1
ATOM 651 O O . ARG A 1 84 ? 5.853 -9.459 4.108 1.00 95.00 84 ARG A O 1
ATOM 658 N N . VAL A 1 85 ? 5.537 -7.472 5.117 1.00 95.19 85 VAL A N 1
ATOM 659 C CA . VAL A 1 85 ? 6.852 -7.379 5.745 1.00 95.19 85 VAL A CA 1
ATOM 660 C C . VAL A 1 85 ? 6.687 -6.950 7.207 1.00 95.19 85 VAL A C 1
ATOM 662 O O . VAL A 1 85 ? 5.595 -6.520 7.593 1.00 95.19 85 VAL A O 1
ATOM 665 N N . PRO A 1 86 ? 7.713 -7.112 8.062 1.00 92.06 86 PRO A N 1
ATOM 666 C CA . PRO A 1 86 ? 7.624 -6.689 9.455 1.00 92.06 86 PRO A CA 1
ATOM 667 C C . PRO A 1 86 ? 7.219 -5.215 9.592 1.00 92.06 86 PRO A C 1
ATOM 669 O O . PRO A 1 86 ? 7.674 -4.362 8.836 1.00 92.06 86 PRO A O 1
ATOM 672 N N . ALA A 1 87 ? 6.379 -4.913 10.585 1.00 88.81 87 ALA A N 1
ATOM 673 C CA . ALA A 1 87 ? 5.902 -3.554 10.847 1.00 88.81 87 ALA A CA 1
ATOM 674 C C . ALA A 1 87 ? 6.982 -2.629 11.441 1.00 88.81 87 ALA A C 1
ATOM 676 O O . ALA A 1 87 ? 6.824 -1.409 11.413 1.00 88.81 87 ALA A O 1
ATOM 677 N N . SER A 1 88 ? 8.075 -3.185 11.969 1.00 87.94 88 SER A N 1
ATOM 678 C CA . SER A 1 88 ? 9.233 -2.444 12.474 1.00 87.94 88 SER A CA 1
ATOM 679 C C . SER A 1 88 ? 10.487 -3.335 12.443 1.00 87.94 88 SER A C 1
ATOM 681 O O . SER A 1 88 ? 10.360 -4.533 12.726 1.00 87.94 88 SER A O 1
ATOM 683 N N . PRO A 1 89 ? 11.683 -2.794 12.132 1.00 89.69 89 PRO A N 1
ATOM 684 C CA . PRO A 1 89 ? 11.945 -1.411 11.707 1.00 89.69 89 PRO A CA 1
ATOM 685 C C . PRO A 1 89 ? 11.378 -1.100 10.311 1.00 89.69 89 PRO A C 1
ATOM 687 O O . PRO A 1 89 ? 10.719 -1.935 9.688 1.00 89.69 89 PRO A O 1
ATOM 690 N N . ASP A 1 90 ? 11.588 0.126 9.833 1.00 87.69 90 ASP A N 1
ATOM 691 C CA . ASP A 1 90 ? 11.289 0.490 8.449 1.00 87.69 90 ASP A CA 1
ATOM 692 C C . ASP A 1 90 ? 12.046 -0.410 7.472 1.00 87.69 90 ASP A C 1
ATOM 694 O O . ASP A 1 90 ? 13.258 -0.604 7.581 1.00 87.69 90 ASP A O 1
ATOM 698 N N . VAL A 1 91 ? 11.311 -1.000 6.530 1.00 90.50 91 VAL A N 1
ATOM 699 C CA . VAL A 1 91 ? 11.886 -1.971 5.600 1.00 90.50 91 VAL A CA 1
ATOM 700 C C . VAL A 1 91 ? 12.680 -1.237 4.514 1.00 90.50 91 VAL A C 1
ATOM 702 O O . VAL A 1 91 ? 12.114 -0.357 3.860 1.00 90.50 91 VAL A O 1
ATOM 705 N N . PRO A 1 92 ? 13.970 -1.567 4.302 1.00 90.62 92 PRO A N 1
ATOM 706 C CA . PRO A 1 92 ? 14.794 -0.914 3.292 1.00 90.62 92 PRO A CA 1
ATOM 707 C C . PRO A 1 92 ? 14.510 -1.453 1.885 1.00 90.62 92 PRO A C 1
ATOM 709 O O . PRO A 1 92 ? 14.000 -2.565 1.716 1.00 90.62 92 PRO A O 1
ATOM 712 N N . ARG A 1 93 ? 14.940 -0.696 0.867 1.00 90.38 93 ARG A N 1
ATOM 713 C CA . ARG A 1 93 ? 14.799 -1.035 -0.561 1.00 90.38 93 ARG A CA 1
ATOM 714 C C . ARG A 1 93 ? 15.217 -2.467 -0.891 1.00 90.38 93 ARG A C 1
ATOM 716 O O . ARG A 1 93 ? 14.444 -3.217 -1.483 1.00 90.38 93 ARG A O 1
ATOM 723 N N . ALA A 1 94 ? 16.413 -2.857 -0.445 1.00 91.25 94 ALA A N 1
ATOM 724 C CA . ALA A 1 94 ? 16.995 -4.167 -0.728 1.00 91.25 94 ALA A CA 1
ATOM 725 C C . ALA A 1 94 ? 16.103 -5.328 -0.255 1.00 91.25 94 ALA A C 1
ATOM 727 O O . ALA A 1 94 ? 16.049 -6.375 -0.898 1.00 91.25 94 ALA A O 1
ATOM 728 N N . THR A 1 95 ? 15.354 -5.143 0.839 1.00 92.75 95 THR A N 1
ATOM 729 C CA . THR A 1 95 ? 14.406 -6.157 1.304 1.00 92.75 95 THR A CA 1
ATOM 730 C C . THR A 1 95 ? 13.272 -6.320 0.302 1.00 92.75 95 THR A C 1
ATOM 732 O O . THR A 1 95 ? 13.002 -7.453 -0.086 1.00 92.75 95 THR A O 1
ATOM 735 N N . CYS A 1 96 ? 12.655 -5.232 -0.173 1.00 92.94 96 CYS A N 1
ATOM 736 C CA . CYS A 1 96 ? 11.591 -5.321 -1.176 1.00 92.94 96 CYS A CA 1
ATOM 737 C C . CYS A 1 96 ? 12.086 -5.937 -2.499 1.00 92.94 96 CYS A C 1
ATOM 739 O O . CYS A 1 96 ? 11.397 -6.783 -3.063 1.00 92.94 96 CYS A O 1
ATOM 741 N N . GLU A 1 97 ? 13.305 -5.615 -2.941 1.00 91.94 97 GLU A N 1
ATOM 742 C CA . GLU A 1 97 ? 13.933 -6.205 -4.142 1.00 91.94 97 GLU A CA 1
ATOM 743 C C . GLU A 1 97 ? 14.243 -7.709 -3.992 1.00 91.94 97 GLU A C 1
ATOM 745 O O . GLU A 1 97 ? 14.274 -8.472 -4.965 1.00 91.94 97 GLU A O 1
ATOM 750 N N . SER A 1 98 ? 14.472 -8.166 -2.758 1.00 93.88 98 SER A N 1
ATOM 751 C CA . SER A 1 98 ? 14.781 -9.569 -2.464 1.00 93.88 98 SER A CA 1
ATOM 752 C C . SER A 1 98 ? 13.551 -10.483 -2.457 1.00 93.88 98 SER A C 1
ATOM 754 O O . SER A 1 98 ? 13.698 -11.704 -2.547 1.00 93.88 98 SER A O 1
ATOM 756 N N . ILE A 1 99 ? 12.336 -9.926 -2.382 1.00 94.75 99 ILE A N 1
ATOM 757 C CA . ILE A 1 99 ? 11.101 -10.706 -2.261 1.00 94.75 99 ILE A CA 1
ATOM 758 C C . ILE A 1 99 ? 10.886 -11.548 -3.519 1.00 94.75 99 ILE A C 1
ATOM 760 O O . ILE A 1 99 ? 10.842 -11.056 -4.648 1.00 94.75 99 ILE A O 1
ATOM 764 N N . ARG A 1 100 ? 10.742 -12.860 -3.311 1.00 93.25 100 ARG A N 1
ATOM 765 C CA . ARG A 1 100 ? 10.504 -13.845 -4.380 1.00 93.25 100 ARG A CA 1
ATOM 766 C C . ARG A 1 100 ? 9.049 -14.281 -4.489 1.00 93.25 100 ARG A C 1
ATOM 768 O O . ARG A 1 100 ? 8.648 -14.790 -5.525 1.00 93.25 100 ARG A O 1
ATOM 775 N N . SER A 1 101 ? 8.266 -14.084 -3.432 1.00 92.56 101 SER A N 1
ATOM 776 C CA . SER A 1 101 ? 6.857 -14.478 -3.371 1.00 92.56 101 SER A CA 1
ATOM 777 C C . SER A 1 101 ? 5.981 -13.243 -3.240 1.00 92.56 101 SER A C 1
ATOM 779 O O . SER A 1 101 ? 5.898 -12.643 -2.170 1.00 92.56 101 SER A O 1
ATOM 781 N N . TRP A 1 102 ? 5.340 -12.879 -4.345 1.00 94.06 102 TRP A N 1
ATOM 782 C CA . TRP A 1 102 ? 4.439 -11.737 -4.435 1.00 94.06 102 TRP A CA 1
ATOM 783 C C . TRP A 1 102 ? 2.993 -12.218 -4.461 1.00 94.06 102 TRP A C 1
ATOM 785 O O . TRP A 1 102 ? 2.665 -13.199 -5.125 1.00 94.06 102 TRP A O 1
ATOM 795 N N . GLN A 1 103 ? 2.135 -11.527 -3.723 1.00 95.00 103 GLN A N 1
ATOM 796 C CA . GLN A 1 103 ? 0.708 -11.803 -3.639 1.00 95.00 103 GLN A CA 1
ATOM 797 C C . GLN A 1 103 ? -0.057 -10.756 -4.440 1.00 95.00 103 GLN A C 1
ATOM 799 O O . GLN A 1 103 ? 0.291 -9.578 -4.439 1.00 95.00 103 GLN A O 1
ATOM 804 N N . THR A 1 104 ? -1.141 -11.171 -5.085 1.00 93.06 104 THR A N 1
ATOM 805 C CA . THR A 1 104 ? -2.054 -10.251 -5.776 1.00 93.06 104 THR A CA 1
ATOM 806 C C . THR A 1 104 ? -3.179 -9.762 -4.871 1.00 93.06 104 THR A C 1
ATOM 808 O O . THR A 1 104 ? -3.926 -8.869 -5.248 1.00 93.06 104 THR A O 1
ATOM 811 N N . ARG A 1 105 ? -3.324 -10.327 -3.668 1.00 93.62 105 ARG A N 1
ATOM 812 C CA . ARG A 1 105 ? -4.421 -10.019 -2.750 1.00 93.62 105 ARG A CA 1
ATOM 813 C C . ARG A 1 105 ? -3.943 -9.990 -1.305 1.00 93.62 105 ARG A C 1
ATOM 815 O O . ARG A 1 105 ? -3.349 -10.957 -0.842 1.00 93.62 105 ARG A O 1
ATOM 822 N N . ILE A 1 106 ? -4.304 -8.931 -0.582 1.00 94.44 106 ILE A N 1
ATOM 823 C CA . ILE A 1 106 ? -4.164 -8.820 0.874 1.00 94.44 106 ILE A CA 1
ATOM 824 C C . ILE A 1 106 ? -5.528 -8.468 1.471 1.00 94.44 106 ILE A C 1
ATOM 826 O O . ILE A 1 106 ? -6.098 -7.433 1.128 1.00 94.44 106 ILE A O 1
ATOM 830 N N . TYR A 1 107 ? -6.064 -9.303 2.364 1.00 94.12 107 TYR A N 1
ATOM 831 C CA . TYR A 1 107 ? -7.352 -9.019 3.003 1.00 94.12 107 TYR A CA 1
ATOM 832 C C . TYR A 1 107 ? -7.234 -7.887 4.025 1.00 94.12 107 TYR A C 1
ATOM 834 O O . TYR A 1 107 ? -6.309 -7.850 4.836 1.00 94.12 107 TYR A O 1
ATOM 842 N N . LEU A 1 108 ? -8.219 -6.990 4.033 1.00 92.88 108 LEU A N 1
ATOM 843 C CA . LEU A 1 108 ? -8.250 -5.830 4.926 1.00 92.88 108 LEU A CA 1
ATOM 844 C C . LEU A 1 108 ? -8.338 -6.239 6.396 1.00 92.88 108 LEU A C 1
ATOM 846 O O . LEU A 1 108 ? -7.716 -5.606 7.239 1.00 92.88 108 LEU A O 1
ATOM 850 N N . ARG A 1 109 ? -9.044 -7.337 6.700 1.00 94.38 109 ARG A N 1
ATOM 851 C CA . ARG A 1 109 ? -9.141 -7.890 8.065 1.00 94.38 109 ARG A CA 1
ATOM 852 C C . ARG A 1 109 ? -7.788 -8.288 8.656 1.00 94.38 109 ARG A C 1
ATOM 854 O O . ARG A 1 109 ? -7.653 -8.366 9.873 1.00 94.38 109 ARG A O 1
ATOM 861 N N . ASP A 1 110 ? -6.814 -8.566 7.792 1.00 94.56 110 ASP A N 1
ATOM 862 C CA . ASP A 1 110 ? -5.487 -8.981 8.212 1.00 94.56 110 ASP A CA 1
ATOM 863 C C . ASP A 1 110 ? -4.565 -7.774 8.414 1.00 94.56 110 ASP A C 1
ATOM 865 O O . ASP A 1 110 ? -3.543 -7.930 9.079 1.00 94.56 110 ASP A O 1
ATOM 869 N N . LEU A 1 111 ? -4.915 -6.596 7.877 1.00 93.88 111 LEU A N 1
ATOM 870 C CA . LEU A 1 111 ? -4.144 -5.357 7.979 1.00 93.88 111 LEU A CA 1
ATOM 871 C C . LEU A 1 111 ? -4.446 -4.588 9.264 1.00 93.88 111 LEU A C 1
ATOM 873 O O . LEU A 1 111 ? -5.576 -4.546 9.753 1.00 93.88 111 LEU A O 1
ATOM 877 N N . LYS A 1 112 ? -3.425 -3.903 9.777 1.00 94.75 112 LYS A N 1
ATOM 878 C CA . LYS A 1 112 ? -3.535 -2.989 10.916 1.00 94.75 112 LYS A CA 1
ATOM 879 C C . LYS A 1 112 ? -2.819 -1.672 10.624 1.00 94.75 112 LYS A C 1
ATOM 881 O O . LYS A 1 112 ? -1.866 -1.660 9.845 1.00 94.75 112 LYS A O 1
ATOM 886 N N . PRO A 1 113 ? -3.220 -0.560 11.266 1.00 92.56 113 PRO A N 1
ATOM 887 C CA . PRO A 1 113 ? -2.374 0.627 11.319 1.00 92.56 113 PRO A CA 1
ATOM 888 C C . PRO A 1 113 ? -0.960 0.238 11.759 1.00 92.56 113 PRO A C 1
ATOM 890 O O . PRO A 1 113 ? -0.813 -0.617 12.631 1.00 92.56 113 PRO A O 1
ATOM 893 N N . THR A 1 114 ? 0.052 0.872 11.170 1.00 91.00 114 THR A N 1
ATOM 894 C CA . THR A 1 114 ? 1.498 0.602 11.299 1.00 91.00 114 THR A CA 1
ATOM 895 C C . THR A 1 114 ? 2.051 -0.589 10.515 1.00 91.00 114 THR A C 1
ATOM 897 O O . THR A 1 114 ? 3.270 -0.657 10.350 1.00 91.00 114 THR A O 1
ATOM 900 N N . ASP A 1 115 ? 1.206 -1.471 9.965 1.00 95.50 115 ASP A N 1
ATOM 901 C CA . ASP A 1 115 ? 1.679 -2.541 9.080 1.00 95.50 115 ASP A CA 1
ATOM 902 C C . ASP A 1 115 ? 2.433 -1.965 7.876 1.00 95.50 115 ASP A C 1
ATOM 904 O O . ASP A 1 115 ? 2.095 -0.898 7.350 1.00 95.50 115 ASP A O 1
ATOM 908 N N . GLN A 1 116 ? 3.434 -2.713 7.412 1.00 95.62 116 GLN A N 1
ATOM 909 C CA . GLN A 1 116 ? 4.207 -2.389 6.222 1.00 95.62 116 GLN A CA 1
ATOM 910 C C . GLN A 1 116 ? 3.991 -3.449 5.136 1.00 95.62 116 GLN A C 1
ATOM 912 O O . GLN A 1 116 ? 3.937 -4.651 5.413 1.00 95.62 116 GLN A O 1
ATOM 917 N N . LEU A 1 117 ? 3.892 -2.999 3.887 1.00 96.12 117 LEU A N 1
ATOM 918 C CA . LEU A 1 117 ? 3.869 -3.851 2.702 1.00 96.12 117 LEU A CA 1
ATOM 919 C C . LEU A 1 117 ? 4.961 -3.388 1.738 1.00 96.12 117 LEU A C 1
ATOM 921 O O . LEU A 1 117 ? 5.118 -2.189 1.518 1.00 96.12 117 LEU A O 1
ATOM 925 N N . CYS A 1 118 ? 5.668 -4.322 1.116 1.00 95.06 118 CYS A N 1
ATOM 926 C CA . CYS A 1 118 ? 6.379 -4.032 -0.122 1.00 95.06 118 CYS A CA 1
ATOM 927 C C . CYS A 1 118 ? 5.395 -4.109 -1.290 1.00 95.06 118 CYS A C 1
ATOM 929 O O . CYS A 1 118 ? 4.489 -4.949 -1.297 1.00 95.06 118 CYS A O 1
ATOM 931 N N . VAL A 1 119 ? 5.603 -3.254 -2.284 1.00 93.50 119 VAL A N 1
ATOM 932 C CA . VAL A 1 119 ? 4.877 -3.273 -3.552 1.00 93.50 119 VAL A CA 1
ATOM 933 C C . VAL A 1 119 ? 5.865 -3.327 -4.715 1.00 93.50 119 VAL A C 1
ATOM 935 O O . VAL A 1 119 ? 6.974 -2.799 -4.609 1.00 93.50 119 VAL A O 1
ATOM 938 N N . ARG A 1 120 ? 5.455 -3.947 -5.818 1.00 90.62 120 ARG A N 1
ATOM 939 C CA . ARG A 1 120 ? 6.118 -3.836 -7.120 1.00 90.62 120 ARG A CA 1
ATOM 940 C C . ARG A 1 120 ? 5.115 -3.412 -8.190 1.00 90.62 120 ARG A C 1
ATOM 942 O O . ARG A 1 120 ? 3.946 -3.807 -8.105 1.00 90.62 120 ARG A O 1
ATOM 949 N N . ALA A 1 121 ? 5.585 -2.654 -9.173 1.00 84.94 121 ALA A N 1
ATOM 950 C CA . ALA A 1 121 ? 4.809 -2.322 -10.365 1.00 84.94 121 ALA A CA 1
ATOM 951 C C . ALA A 1 121 ? 4.672 -3.539 -11.296 1.00 84.94 121 ALA A C 1
ATOM 953 O O . ALA A 1 121 ? 5.447 -4.495 -11.192 1.00 84.94 121 ALA A O 1
ATOM 954 N N . ALA A 1 122 ? 3.681 -3.517 -12.189 1.00 81.12 122 ALA A N 1
ATOM 955 C CA . ALA A 1 122 ? 3.475 -4.596 -13.157 1.00 81.12 122 ALA A CA 1
ATOM 956 C C . ALA A 1 122 ? 4.550 -4.658 -14.253 1.00 81.12 122 ALA A C 1
ATOM 958 O O . ALA A 1 122 ? 5.100 -5.727 -14.517 1.00 81.12 122 ALA A O 1
ATOM 959 N N . ASP A 1 123 ? 4.862 -3.506 -14.849 1.00 75.06 123 ASP A N 1
ATOM 960 C CA . ASP A 1 123 ? 5.643 -3.410 -16.091 1.00 75.06 123 ASP A CA 1
ATOM 961 C C . ASP A 1 123 ? 7.014 -2.729 -15.914 1.00 75.06 123 ASP A C 1
ATOM 963 O O . ASP A 1 123 ? 7.741 -2.519 -16.883 1.00 75.06 123 ASP A O 1
ATOM 967 N N . ASP A 1 124 ? 7.382 -2.367 -14.683 1.00 73.12 124 ASP A N 1
ATOM 968 C CA . ASP A 1 124 ? 8.607 -1.629 -14.361 1.00 73.12 124 ASP A CA 1
ATOM 969 C C . ASP A 1 124 ? 9.341 -2.341 -13.208 1.00 73.12 124 ASP A C 1
ATOM 971 O O . ASP A 1 124 ? 8.673 -2.819 -12.285 1.00 73.12 124 ASP A O 1
ATOM 975 N N . PRO A 1 125 ? 10.691 -2.404 -13.183 1.00 76.31 125 PRO A N 1
ATOM 976 C CA . PRO A 1 125 ? 11.472 -2.858 -12.019 1.00 76.31 125 PRO A CA 1
ATOM 977 C C . PRO A 1 125 ? 11.323 -1.959 -10.771 1.00 76.31 125 PRO A C 1
ATOM 979 O O . PRO A 1 125 ? 12.179 -1.953 -9.885 1.00 76.31 125 PRO A O 1
ATOM 982 N N . TRP A 1 126 ? 10.249 -1.182 -10.698 1.00 82.81 126 TRP A N 1
ATOM 983 C CA . TRP A 1 126 ? 9.941 -0.261 -9.635 1.00 82.81 126 TRP A CA 1
ATOM 984 C C . TRP A 1 126 ? 9.412 -0.993 -8.397 1.00 82.81 126 TRP A C 1
ATOM 986 O O . TRP A 1 126 ? 8.447 -1.762 -8.458 1.00 82.81 126 TRP A O 1
ATOM 996 N N . PHE A 1 127 ? 10.023 -0.695 -7.250 1.00 87.19 127 PHE A N 1
ATOM 997 C CA . PHE A 1 127 ? 9.609 -1.184 -5.938 1.00 87.19 127 PHE A CA 1
ATOM 998 C C . PHE A 1 127 ? 9.302 -0.018 -5.008 1.00 87.19 127 PHE A C 1
ATOM 1000 O O . PHE A 1 127 ? 9.962 1.022 -5.039 1.00 87.19 127 PHE A O 1
ATOM 1007 N N . GLY A 1 128 ? 8.350 -0.240 -4.111 1.00 90.50 128 GLY A N 1
ATOM 1008 C CA . GLY A 1 128 ? 7.971 0.727 -3.094 1.00 90.50 128 GLY A CA 1
ATOM 1009 C C . GLY A 1 128 ? 7.617 0.076 -1.774 1.00 90.50 128 GLY A C 1
ATOM 1010 O O . GLY A 1 128 ? 7.483 -1.147 -1.667 1.00 90.50 128 GLY A O 1
ATOM 1011 N N . ARG A 1 129 ? 7.408 0.925 -0.772 1.00 92.81 129 ARG A N 1
ATOM 1012 C CA . ARG A 1 129 ? 6.923 0.515 0.543 1.00 92.81 129 ARG A CA 1
ATOM 1013 C C . ARG A 1 129 ? 5.661 1.276 0.904 1.00 92.81 129 ARG A C 1
ATOM 1015 O O . ARG A 1 129 ? 5.592 2.491 0.780 1.00 92.81 129 ARG A O 1
ATOM 1022 N N . ILE A 1 130 ? 4.665 0.553 1.385 1.00 93.50 130 ILE A N 1
ATOM 1023 C CA . ILE A 1 130 ? 3.407 1.089 1.887 1.00 93.50 130 ILE A CA 1
ATOM 1024 C C . ILE A 1 130 ? 3.417 0.947 3.404 1.00 93.50 130 ILE A C 1
ATOM 1026 O O . ILE A 1 130 ? 3.610 -0.157 3.907 1.00 93.50 130 ILE A O 1
ATOM 1030 N N . ARG A 1 131 ? 3.162 2.034 4.134 1.00 93.38 131 ARG A N 1
ATOM 1031 C CA . ARG A 1 131 ? 2.902 2.010 5.578 1.00 93.38 131 ARG A CA 1
ATOM 1032 C C . ARG A 1 131 ? 1.444 2.356 5.839 1.00 93.38 131 ARG A C 1
ATOM 1034 O O . ARG A 1 131 ? 1.005 3.469 5.555 1.00 93.38 131 ARG A O 1
ATOM 1041 N N . ILE A 1 132 ? 0.698 1.406 6.390 1.00 93.81 132 ILE A N 1
ATOM 1042 C CA . ILE A 1 132 ? -0.729 1.559 6.666 1.00 93.81 132 ILE A CA 1
ATOM 1043 C C . ILE A 1 132 ? -0.933 2.553 7.811 1.00 93.81 132 ILE A C 1
ATOM 1045 O O . ILE A 1 132 ? -0.342 2.423 8.880 1.00 93.81 132 ILE A O 1
ATOM 1049 N N . ILE A 1 133 ? -1.806 3.534 7.598 1.00 92.94 133 ILE A N 1
ATOM 1050 C CA . ILE A 1 133 ? -2.205 4.531 8.602 1.00 92.94 133 ILE A CA 1
ATOM 1051 C C . ILE A 1 133 ? -3.629 4.239 9.080 1.00 92.94 133 ILE A C 1
ATOM 1053 O O . ILE A 1 133 ? -3.920 4.335 10.269 1.00 92.94 133 ILE A O 1
ATOM 1057 N N . GLY A 1 134 ? -4.515 3.849 8.162 1.00 92.25 134 GLY A N 1
ATOM 1058 C CA . GLY A 1 134 ? -5.912 3.553 8.455 1.00 92.25 134 GLY A CA 1
ATOM 1059 C C . GLY A 1 134 ? -6.444 2.454 7.549 1.00 92.25 134 GLY A C 1
ATOM 1060 O O . GLY A 1 134 ? -6.207 2.477 6.344 1.00 92.25 134 GLY A O 1
ATOM 1061 N N . VAL A 1 135 ? -7.159 1.500 8.143 1.00 92.75 135 VAL A N 1
ATOM 1062 C CA . VAL A 1 135 ? -7.851 0.413 7.439 1.00 92.75 135 VAL A CA 1
ATOM 1063 C C . VAL A 1 135 ? -9.349 0.718 7.474 1.00 92.75 135 VAL A C 1
ATOM 1065 O O . VAL A 1 135 ? -9.859 0.982 8.568 1.00 92.75 135 VAL A O 1
ATOM 1068 N N . PRO A 1 136 ? -10.053 0.700 6.330 1.00 90.75 136 PRO A N 1
ATOM 1069 C CA . PRO A 1 136 ? -11.459 1.069 6.285 1.00 90.75 136 PRO A CA 1
ATOM 1070 C C . PRO A 1 136 ? -12.307 0.007 6.988 1.00 90.75 136 PRO A C 1
ATOM 1072 O O . PRO A 1 136 ? -12.108 -1.194 6.794 1.00 90.75 136 PRO A O 1
ATOM 1075 N N . LYS A 1 137 ? -13.268 0.451 7.800 1.00 87.31 137 LYS A N 1
ATOM 1076 C CA . LYS A 1 137 ? -14.254 -0.416 8.473 1.00 87.31 137 LYS A CA 1
ATOM 1077 C C . LYS A 1 137 ? -15.606 -0.444 7.765 1.00 87.31 137 LYS A C 1
ATOM 1079 O O . LYS A 1 137 ? -16.476 -1.229 8.131 1.00 87.31 137 LYS A O 1
ATOM 1084 N N . SER A 1 138 ? -15.784 0.426 6.778 1.00 83.06 138 SER A N 1
ATOM 1085 C CA . SER A 1 138 ? -17.003 0.573 5.996 1.00 83.06 138 SER A CA 1
ATOM 1086 C C . SER A 1 138 ? -16.682 1.015 4.569 1.00 83.06 138 SER A C 1
ATOM 1088 O O . SER A 1 138 ? -15.602 1.534 4.287 1.00 83.06 138 SER A O 1
ATOM 1090 N N . ASP A 1 139 ? -17.649 0.857 3.669 1.00 77.88 139 ASP A N 1
ATOM 1091 C CA . ASP A 1 139 ? -17.537 1.219 2.250 1.00 77.88 139 ASP A CA 1
ATOM 1092 C C . ASP A 1 139 ? -17.285 2.719 2.012 1.00 77.88 139 ASP A C 1
ATOM 1094 O O . ASP A 1 139 ? -16.780 3.105 0.958 1.00 77.88 139 ASP A O 1
ATOM 1098 N N . ALA A 1 140 ? -17.640 3.568 2.982 1.00 78.00 140 ALA A N 1
ATOM 1099 C CA . ALA A 1 140 ? -17.459 5.017 2.915 1.00 78.00 140 ALA A CA 1
ATOM 1100 C C . ALA A 1 140 ? -16.043 5.472 3.320 1.00 78.00 140 ALA A C 1
ATOM 1102 O O . ALA A 1 140 ? -15.666 6.629 3.089 1.00 78.00 140 ALA A O 1
ATOM 1103 N N . GLU A 1 141 ? -15.255 4.585 3.928 1.00 85.50 141 GLU A N 1
ATOM 1104 C CA . GLU A 1 141 ? -13.904 4.863 4.410 1.00 85.50 141 GLU A CA 1
ATOM 1105 C C . GLU A 1 141 ? -12.837 4.527 3.357 1.00 85.50 141 GLU A C 1
ATOM 1107 O O . GLU A 1 141 ? -13.042 3.728 2.444 1.00 85.50 141 GLU A O 1
ATOM 1112 N N . ALA A 1 142 ? -11.677 5.174 3.473 1.00 87.38 142 ALA A N 1
ATOM 1113 C CA . ALA A 1 142 ? -10.522 4.917 2.620 1.00 87.38 142 ALA A CA 1
ATOM 1114 C C . ALA A 1 142 ? -9.530 3.977 3.317 1.00 87.38 142 ALA A C 1
ATOM 1116 O O . ALA A 1 142 ? -9.397 4.003 4.540 1.00 87.38 142 ALA A O 1
ATOM 1117 N N . LEU A 1 143 ? -8.770 3.216 2.531 1.00 90.88 143 LEU A N 1
ATOM 1118 C CA . LEU A 1 143 ? -7.481 2.693 2.970 1.00 90.88 143 LEU A CA 1
ATOM 1119 C C . LEU A 1 143 ? -6.456 3.827 2.887 1.00 90.88 143 LEU A C 1
ATOM 1121 O O . LEU A 1 143 ? -6.102 4.272 1.795 1.00 90.88 143 LEU A O 1
ATOM 1125 N N . SER A 1 144 ? -5.994 4.290 4.043 1.00 91.06 144 SER A N 1
ATOM 1126 C CA . SER A 1 144 ? -5.034 5.387 4.162 1.00 91.06 144 SER A CA 1
ATOM 1127 C C . SER A 1 144 ? -3.6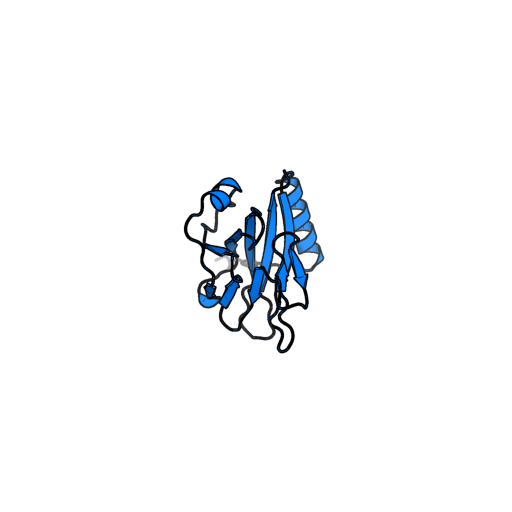42 4.840 4.429 1.00 91.06 144 SER A C 1
ATOM 1129 O O . SER A 1 144 ? -3.448 4.064 5.369 1.00 91.06 144 SER A O 1
ATOM 1131 N N . PHE A 1 145 ? -2.659 5.267 3.645 1.00 91.50 145 PHE A N 1
ATOM 1132 C CA . PHE A 1 145 ? -1.275 4.838 3.810 1.00 91.50 145 PHE A CA 1
ATOM 1133 C C . PHE A 1 145 ? -0.266 5.893 3.360 1.00 91.50 145 PHE A C 1
ATOM 1135 O O . PHE A 1 145 ? -0.580 6.774 2.559 1.00 91.50 145 PHE A O 1
ATOM 1142 N N . TYR A 1 146 ? 0.959 5.780 3.868 1.00 91.00 146 TYR A N 1
ATOM 1143 C CA . TYR A 1 146 ? 2.118 6.450 3.292 1.00 91.00 146 TYR A CA 1
ATOM 1144 C C . TYR A 1 146 ? 2.757 5.542 2.256 1.00 91.00 146 TYR A C 1
ATOM 1146 O O . TYR A 1 146 ? 3.025 4.370 2.519 1.00 91.00 146 TYR A O 1
ATOM 1154 N N . ALA A 1 147 ? 2.977 6.092 1.075 1.00 89.50 147 ALA A N 1
ATOM 1155 C CA . ALA A 1 147 ? 3.630 5.438 -0.030 1.00 89.50 147 ALA A CA 1
ATOM 1156 C C . ALA A 1 147 ? 5.047 5.995 -0.148 1.00 89.50 147 ALA A C 1
ATOM 1158 O O . ALA A 1 147 ? 5.231 7.186 -0.396 1.00 89.50 147 ALA A O 1
ATOM 1159 N N . HIS A 1 148 ? 6.025 5.135 0.101 1.00 88.62 148 HIS A N 1
ATOM 1160 C CA . HIS A 1 148 ? 7.437 5.471 0.156 1.00 88.62 148 HIS A CA 1
ATOM 1161 C C . HIS A 1 148 ? 8.152 4.958 -1.088 1.00 88.62 148 HIS A C 1
ATOM 1163 O O . HIS A 1 148 ? 7.922 3.827 -1.537 1.00 88.62 148 HIS A O 1
ATOM 1169 N N . THR A 1 149 ? 9.038 5.793 -1.619 1.00 86.94 149 THR A N 1
ATOM 1170 C CA . THR A 1 149 ? 9.815 5.529 -2.831 1.00 86.94 149 THR A CA 1
ATOM 1171 C C . THR A 1 149 ? 11.260 5.894 -2.600 1.00 86.94 149 THR A C 1
ATOM 1173 O O . THR A 1 149 ? 11.522 6.963 -2.059 1.00 86.94 149 THR A O 1
ATOM 1176 N N . TRP A 1 150 ? 12.190 5.076 -3.072 1.00 85.56 150 TRP A N 1
ATOM 1177 C CA . TRP A 1 150 ? 13.610 5.404 -3.017 1.00 85.56 150 TRP A CA 1
ATOM 1178 C C . TRP A 1 150 ? 14.015 6.196 -4.256 1.00 85.56 150 TRP A C 1
ATOM 1180 O O . TRP A 1 150 ? 13.762 5.758 -5.379 1.00 85.56 150 TRP A O 1
ATOM 1190 N N . ILE A 1 151 ? 14.648 7.347 -4.049 1.00 77.69 151 ILE A N 1
ATOM 1191 C CA . ILE A 1 151 ? 15.277 8.127 -5.112 1.00 77.69 151 ILE A CA 1
ATOM 1192 C C . ILE A 1 151 ? 16.689 7.560 -5.297 1.00 77.69 151 ILE A C 1
ATOM 1194 O O . ILE A 1 151 ? 17.419 7.377 -4.322 1.00 77.69 151 ILE A O 1
ATOM 1198 N N . SER A 1 152 ? 17.033 7.214 -6.535 1.00 60.56 152 SER A N 1
ATOM 1199 C CA . SER A 1 152 ? 18.383 6.806 -6.949 1.00 60.56 152 SER A CA 1
ATOM 1200 C C . SER A 1 152 ? 19.317 7.996 -7.098 1.00 60.56 152 SER A C 1
ATOM 1202 O O . SER A 1 152 ? 18.849 8.984 -7.711 1.00 60.56 152 SER A O 1
#

Radius of gyration: 17.51 Å; chains: 1; bounding box: 37×35×71 Å

Secondary structure (DSSP, 8-state):
-PPPP-----------HHHHHHHHHHHHHH-TTEEEEEEEEE--SSS--EEETTTTEEES-SSS-SEEE-SSEEEE-SS-EEEEE-SSSPPPHHHHHH----BSEEEGGG--TT-EEEEE-SSSS-EEEEEEEE--SSTTSEEEEEEEEE--